Protein AF-A0A6V7I8W5-F1 (afdb_monomer_lite)

Radius of gyration: 18.77 Å; chains: 1; bounding box: 28×23×58 Å

InterPro domains:
  IPR006761 Tsg [PTHR12312] (7-74)
  IPR057635 Tsg, N-terminal [PF23782] (27-74)

pLDDT: mean 81.74, std 11.83, range [51.28, 94.81]

Structure (mmCIF, N/CA/C/O backbone):
data_AF-A0A6V7I8W5-F1
#
_entry.id   AF-A0A6V7I8W5-F1
#
loop_
_atom_site.group_PDB
_atom_site.id
_atom_site.type_symbol
_atom_site.label_atom_id
_atom_site.label_alt_id
_atom_site.label_comp_id
_atom_site.label_asym_id
_atom_site.label_entity_id
_atom_site.label_seq_id
_atom_site.pdbx_PDB_ins_code
_atom_site.Cartn_x
_atom_site.Cartn_y
_atom_site.Cartn_z
_atom_site.occupancy
_atom_site.B_iso_or_equiv
_atom_site.auth_seq_id
_atom_site.auth_comp_id
_atom_site.auth_asym_id
_atom_site.auth_atom_id
_atom_site.pdbx_PDB_model_num
ATOM 1 N N . MET A 1 1 ? 14.409 -11.018 -43.715 1.00 60.31 1 MET A N 1
ATOM 2 C CA . MET A 1 1 ? 14.461 -9.658 -43.120 1.00 60.31 1 MET A CA 1
ATOM 3 C C . MET A 1 1 ? 13.195 -9.268 -42.342 1.00 60.31 1 MET A C 1
ATOM 5 O O . MET A 1 1 ? 13.344 -8.648 -41.299 1.00 60.31 1 MET A O 1
ATOM 9 N N . MET A 1 2 ? 11.975 -9.646 -42.764 1.00 61.72 2 MET A N 1
ATOM 10 C CA . MET A 1 2 ? 10.732 -9.340 -42.015 1.00 61.72 2 MET A CA 1
ATOM 11 C C . MET A 1 2 ? 10.600 -10.073 -40.665 1.00 61.72 2 MET A C 1
ATOM 13 O O . MET A 1 2 ? 10.230 -9.437 -39.686 1.00 61.72 2 MET A O 1
ATOM 17 N N . LEU A 1 3 ? 10.981 -11.357 -40.567 1.00 60.75 3 LEU A N 1
ATOM 18 C CA . LEU A 1 3 ? 10.861 -12.130 -39.314 1.00 60.75 3 LEU A CA 1
ATOM 19 C C . LEU A 1 3 ? 11.667 -11.537 -38.143 1.00 60.75 3 LEU A C 1
ATOM 21 O O . LEU A 1 3 ? 11.171 -11.464 -37.027 1.00 60.75 3 LEU A O 1
ATOM 25 N N . CYS A 1 4 ? 12.888 -11.060 -38.401 1.00 57.62 4 CYS A N 1
ATOM 26 C CA . CYS A 1 4 ? 13.768 -10.519 -37.358 1.00 57.62 4 CYS A CA 1
ATOM 27 C C . CYS A 1 4 ? 13.213 -9.213 -36.754 1.00 57.62 4 CYS A C 1
ATOM 29 O O . CYS A 1 4 ? 13.302 -8.982 -35.551 1.00 57.62 4 CYS A O 1
ATOM 31 N N . ARG A 1 5 ? 12.558 -8.385 -37.585 1.00 61.50 5 ARG A N 1
ATOM 32 C CA . ARG A 1 5 ? 11.889 -7.153 -37.138 1.00 61.50 5 ARG A CA 1
ATOM 33 C C . ARG A 1 5 ? 10.667 -7.441 -36.266 1.00 61.50 5 ARG A C 1
ATOM 35 O O . ARG A 1 5 ? 10.466 -6.746 -35.279 1.00 61.50 5 ARG A O 1
ATOM 42 N N . VAL A 1 6 ? 9.893 -8.478 -36.590 1.00 67.31 6 VAL A N 1
ATOM 43 C CA . VAL A 1 6 ? 8.719 -8.887 -35.799 1.00 67.31 6 VAL A CA 1
ATOM 44 C C . VAL A 1 6 ? 9.135 -9.431 -34.432 1.00 67.31 6 VAL A C 1
ATOM 46 O O . VAL A 1 6 ? 8.562 -9.022 -33.429 1.00 67.31 6 VAL A O 1
ATOM 49 N N . VAL A 1 7 ? 10.175 -10.271 -34.363 1.00 71.94 7 VAL A N 1
ATOM 50 C CA . VAL A 1 7 ? 10.695 -10.805 -33.086 1.00 71.94 7 VAL A CA 1
ATOM 51 C C . VAL A 1 7 ? 11.187 -9.681 -32.171 1.00 71.94 7 VAL A C 1
ATOM 53 O O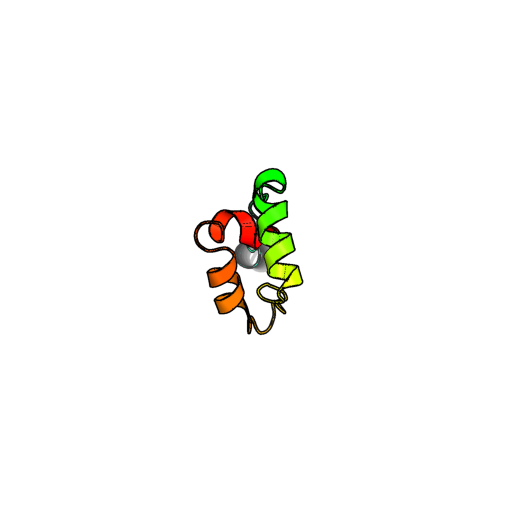 . VAL A 1 7 ? 10.872 -9.668 -30.983 1.00 71.94 7 VAL A O 1
ATOM 56 N N . SER A 1 8 ? 11.894 -8.696 -32.732 1.00 73.94 8 SER A N 1
ATOM 57 C CA . SER A 1 8 ? 12.365 -7.541 -31.967 1.00 73.94 8 SER A CA 1
ATOM 58 C C . SER A 1 8 ? 11.207 -6.680 -31.449 1.00 73.94 8 SER A C 1
ATOM 60 O O . SER A 1 8 ? 11.240 -6.253 -30.300 1.00 73.94 8 SER A O 1
ATOM 62 N N . LEU A 1 9 ? 10.169 -6.453 -32.263 1.00 79.25 9 LEU A N 1
ATOM 63 C CA . LEU A 1 9 ? 8.983 -5.688 -31.860 1.00 79.25 9 LEU A CA 1
ATOM 64 C C . LEU A 1 9 ? 8.182 -6.405 -30.766 1.00 79.25 9 LEU A C 1
ATOM 66 O O . LEU A 1 9 ? 7.797 -5.772 -29.788 1.00 79.25 9 LEU A O 1
ATOM 70 N N . VAL A 1 10 ? 7.982 -7.721 -30.888 1.00 81.69 10 VAL A N 1
ATOM 71 C CA . VAL A 1 10 ? 7.303 -8.528 -29.862 1.00 81.69 10 VAL A CA 1
ATOM 72 C C . VAL A 1 10 ? 8.078 -8.487 -28.546 1.00 81.69 10 VAL A C 1
ATOM 74 O O . VAL A 1 10 ? 7.474 -8.264 -27.500 1.00 81.69 10 VAL A O 1
ATOM 77 N N . GLY A 1 11 ? 9.409 -8.614 -28.576 1.00 81.38 11 GLY A N 1
ATOM 78 C CA . GLY A 1 11 ? 10.230 -8.510 -27.366 1.00 81.38 11 GLY A CA 1
ATOM 79 C C . GLY A 1 11 ? 10.091 -7.154 -26.665 1.00 81.38 11 GLY A C 1
ATOM 80 O O . GLY A 1 11 ? 9.902 -7.110 -25.451 1.00 81.38 11 GLY A O 1
ATOM 81 N N . ILE A 1 12 ? 10.094 -6.054 -27.427 1.00 85.75 12 ILE A N 1
ATOM 82 C CA . ILE A 1 12 ? 9.936 -4.693 -26.886 1.00 85.75 12 ILE A CA 1
ATOM 83 C C . ILE A 1 12 ? 8.544 -4.497 -26.278 1.00 85.75 12 ILE A C 1
ATOM 85 O O . ILE A 1 12 ? 8.433 -3.982 -25.169 1.00 85.75 12 ILE A O 1
ATOM 89 N N . VAL A 1 13 ? 7.488 -4.927 -26.973 1.00 87.25 13 VAL A N 1
ATOM 90 C CA . VAL A 1 13 ? 6.105 -4.814 -26.482 1.00 87.25 13 VAL A CA 1
ATOM 91 C C . VAL A 1 13 ? 5.922 -5.615 -25.193 1.00 87.25 13 VAL A C 1
ATOM 93 O O . VAL A 1 13 ? 5.346 -5.110 -24.235 1.00 87.25 13 VAL A O 1
ATOM 96 N N . THR A 1 14 ? 6.469 -6.830 -25.135 1.00 82.56 14 THR A N 1
ATOM 97 C CA . THR A 1 14 ? 6.379 -7.687 -23.943 1.00 82.56 14 THR A CA 1
ATOM 98 C C . THR A 1 14 ? 7.125 -7.078 -22.750 1.00 82.56 14 THR A C 1
ATOM 100 O O . THR A 1 14 ? 6.603 -7.077 -21.637 1.00 82.56 14 THR A O 1
ATOM 103 N N . ALA A 1 15 ? 8.311 -6.501 -22.977 1.00 82.00 15 ALA A N 1
ATOM 104 C CA . ALA A 1 15 ? 9.063 -5.786 -21.946 1.00 82.00 15 ALA A CA 1
ATOM 105 C C . ALA A 1 15 ? 8.321 -4.532 -21.452 1.00 82.00 15 ALA A C 1
ATOM 107 O O . ALA A 1 15 ? 8.290 -4.277 -20.250 1.00 82.00 15 ALA A O 1
ATOM 108 N N . LEU A 1 16 ? 7.680 -3.784 -22.358 1.00 81.75 16 LEU A N 1
ATOM 109 C CA . LEU A 1 16 ? 6.871 -2.619 -21.996 1.00 81.75 16 LEU A CA 1
ATOM 110 C C . LEU A 1 16 ? 5.694 -3.024 -21.104 1.00 81.75 16 LEU A C 1
ATOM 112 O O . LEU A 1 16 ? 5.494 -2.419 -20.060 1.00 81.75 16 LEU A O 1
ATOM 116 N N . ILE A 1 17 ? 4.952 -4.070 -21.480 1.00 80.06 17 ILE A N 1
ATOM 117 C CA . ILE A 1 17 ? 3.803 -4.565 -20.707 1.00 80.06 17 ILE A CA 1
ATOM 118 C C . ILE A 1 17 ? 4.226 -4.943 -19.283 1.00 80.06 17 ILE A C 1
ATOM 120 O O . ILE A 1 17 ? 3.557 -4.551 -18.330 1.00 80.06 17 ILE A O 1
ATOM 124 N N . LEU A 1 18 ? 5.365 -5.626 -19.128 1.00 72.44 18 LEU A N 1
ATOM 125 C CA . LEU A 1 18 ? 5.870 -6.039 -17.818 1.00 72.44 18 LEU A CA 1
ATOM 126 C C . LEU A 1 18 ? 6.150 -4.837 -16.894 1.00 72.44 18 LEU A C 1
ATOM 128 O O . LEU A 1 18 ? 5.754 -4.858 -15.730 1.00 72.44 18 LEU A O 1
ATOM 132 N N . VAL A 1 19 ? 6.758 -3.770 -17.425 1.00 73.56 19 VAL A N 1
ATOM 133 C CA . VAL A 1 19 ? 7.085 -2.540 -16.673 1.00 73.56 19 VAL A CA 1
ATOM 134 C C . VAL A 1 19 ? 5.832 -1.792 -16.209 1.00 73.56 19 VAL A C 1
ATOM 136 O O . VAL A 1 19 ? 5.836 -1.186 -15.142 1.00 73.56 19 VAL A O 1
ATOM 139 N N . ILE A 1 20 ? 4.743 -1.834 -16.979 1.00 70.56 20 ILE A N 1
ATOM 140 C CA . ILE A 1 20 ? 3.499 -1.132 -16.618 1.00 70.56 20 ILE A CA 1
ATOM 141 C C . ILE A 1 20 ? 2.713 -1.923 -15.556 1.00 70.56 20 ILE A C 1
ATOM 143 O O . ILE A 1 20 ? 1.956 -1.342 -14.785 1.00 70.56 20 ILE A O 1
ATOM 147 N N . THR A 1 21 ? 2.891 -3.249 -15.497 1.00 63.84 21 THR A N 1
ATOM 148 C CA . THR A 1 21 ? 2.199 -4.112 -14.522 1.00 63.84 21 THR A CA 1
ATOM 149 C C . THR A 1 21 ? 2.856 -4.166 -13.146 1.00 63.84 21 THR A C 1
ATOM 151 O O . THR A 1 21 ? 2.226 -4.624 -12.194 1.00 63.84 21 THR A O 1
ATOM 154 N N . THR A 1 22 ? 4.100 -3.704 -13.004 1.00 54.41 22 THR A N 1
ATOM 155 C CA . THR A 1 22 ? 4.742 -3.614 -11.691 1.00 54.41 22 THR A CA 1
ATOM 156 C C . THR A 1 22 ? 4.224 -2.384 -10.957 1.00 54.41 22 THR A C 1
ATOM 158 O O . THR A 1 22 ? 4.645 -1.263 -11.241 1.00 54.41 22 THR A O 1
ATOM 161 N N . SER A 1 23 ? 3.323 -2.581 -9.995 1.00 58.06 23 SER A N 1
ATOM 162 C CA . SER A 1 23 ? 3.058 -1.574 -8.969 1.00 58.06 23 SER A CA 1
ATOM 163 C C . SER A 1 23 ? 4.374 -1.312 -8.233 1.00 58.06 23 SER A C 1
ATOM 165 O O . SER A 1 23 ? 4.949 -2.275 -7.715 1.00 58.06 23 SER A O 1
ATOM 167 N N . PRO A 1 24 ? 4.895 -0.072 -8.210 1.00 51.28 24 PRO A N 1
ATOM 168 C CA . PRO A 1 24 ? 6.127 0.219 -7.499 1.00 51.28 24 PRO A CA 1
ATOM 169 C C . PRO A 1 24 ? 5.896 -0.077 -6.018 1.00 51.28 24 PRO A C 1
ATOM 171 O O . PRO A 1 24 ? 5.263 0.703 -5.313 1.00 51.28 24 PRO A O 1
ATOM 174 N N . SER A 1 25 ? 6.394 -1.218 -5.544 1.00 56.22 25 SER A N 1
ATOM 175 C CA . SER A 1 25 ? 6.552 -1.469 -4.121 1.00 56.22 25 SER A CA 1
ATOM 176 C C . SER A 1 25 ? 7.692 -0.567 -3.668 1.00 56.22 25 SER A C 1
ATOM 178 O O . SER A 1 25 ? 8.862 -0.962 -3.692 1.00 56.22 25 SER A O 1
ATOM 180 N N . PHE A 1 26 ? 7.372 0.689 -3.352 1.00 61.94 26 PHE A N 1
ATOM 181 C CA . PHE A 1 26 ? 8.288 1.520 -2.587 1.00 61.94 26 PHE A CA 1
ATOM 182 C C . PHE A 1 26 ? 8.663 0.717 -1.344 1.00 61.94 26 PHE A C 1
ATOM 184 O O . PHE A 1 26 ? 7.783 0.174 -0.674 1.00 61.94 26 PHE A O 1
ATOM 191 N N . ALA A 1 27 ? 9.966 0.559 -1.101 1.00 70.75 27 ALA A N 1
ATOM 192 C CA . ALA A 1 27 ? 10.454 -0.099 0.099 1.00 70.75 27 ALA A CA 1
ATOM 193 C C . ALA A 1 27 ? 9.829 0.627 1.293 1.00 70.75 27 ALA A C 1
ATOM 195 O O . ALA A 1 27 ? 10.130 1.795 1.532 1.00 70.75 27 ALA A O 1
ATOM 196 N N . CYS A 1 28 ? 8.890 -0.031 1.968 1.00 86.50 28 CYS A N 1
ATOM 197 C CA . CYS A 1 28 ? 8.137 0.612 3.024 1.00 86.50 28 CYS A CA 1
ATOM 198 C C . CYS A 1 28 ? 9.021 0.706 4.268 1.00 86.50 28 CYS A C 1
ATOM 200 O O . CYS A 1 28 ? 9.796 -0.205 4.576 1.00 86.50 28 CYS A O 1
ATOM 202 N N . ASN A 1 29 ? 8.924 1.810 4.997 1.00 89.69 29 ASN A N 1
ATOM 203 C CA . ASN A 1 29 ? 9.695 1.964 6.219 1.00 89.69 29 ASN A CA 1
ATOM 204 C C . ASN A 1 29 ? 8.997 1.244 7.379 1.00 89.69 29 ASN A C 1
ATOM 206 O O . ASN A 1 29 ? 8.228 1.845 8.136 1.00 89.69 29 ASN A O 1
ATOM 210 N N . GLU A 1 30 ? 9.286 -0.048 7.528 1.00 89.75 30 GLU A N 1
ATOM 211 C CA . GLU A 1 30 ? 8.689 -0.927 8.540 1.00 89.75 30 GLU A CA 1
ATOM 212 C C . GLU A 1 30 ? 8.779 -0.337 9.956 1.00 89.75 30 GLU A C 1
ATOM 214 O O . GLU A 1 30 ? 7.841 -0.470 10.735 1.00 89.75 30 GLU A O 1
ATOM 219 N N . ALA A 1 31 ? 9.850 0.395 10.282 1.00 91.31 31 ALA A N 1
ATOM 220 C CA . ALA A 1 31 ? 10.021 1.012 11.598 1.00 91.31 31 ALA A CA 1
ATOM 221 C C . ALA A 1 31 ? 8.950 2.074 11.917 1.00 91.31 31 ALA A C 1
ATOM 223 O O . ALA A 1 31 ? 8.536 2.213 13.068 1.00 91.31 31 ALA A O 1
ATOM 224 N N . ILE A 1 32 ? 8.487 2.816 10.908 1.00 89.69 32 ILE A N 1
ATOM 225 C CA . ILE A 1 32 ? 7.446 3.846 11.052 1.00 89.69 32 ILE A CA 1
ATOM 226 C C . ILE A 1 32 ? 6.058 3.220 10.912 1.00 89.69 32 ILE A C 1
ATOM 228 O O . ILE A 1 32 ? 5.131 3.550 11.656 1.00 89.69 32 ILE A O 1
ATOM 232 N N . CYS A 1 33 ? 5.920 2.282 9.979 1.00 93.00 33 CYS A N 1
ATOM 233 C CA . CYS A 1 33 ? 4.638 1.707 9.610 1.00 93.00 33 CYS A CA 1
ATOM 234 C C . CYS A 1 33 ? 4.171 0.584 10.547 1.00 93.00 33 CYS A C 1
ATOM 236 O O . CYS A 1 33 ? 2.962 0.401 10.691 1.00 93.00 33 CYS A O 1
ATOM 238 N N . ALA A 1 34 ? 5.076 -0.126 11.235 1.00 92.56 34 ALA A N 1
ATOM 239 C CA . ALA A 1 34 ? 4.752 -1.306 12.047 1.00 92.56 34 ALA A CA 1
ATOM 240 C C . ALA A 1 34 ? 3.605 -1.065 13.035 1.00 92.56 34 ALA A C 1
ATOM 242 O O . ALA A 1 34 ? 2.693 -1.885 13.137 1.00 92.56 34 ALA A O 1
ATOM 243 N N . SER A 1 35 ? 3.614 0.072 13.737 1.00 93.44 35 SER A N 1
ATOM 244 C CA . SER A 1 35 ? 2.584 0.396 14.730 1.00 93.44 35 SER A CA 1
ATOM 245 C C . SER A 1 35 ? 1.215 0.652 14.087 1.00 93.44 35 SER A C 1
ATOM 247 O O . SER A 1 35 ? 0.222 0.012 14.450 1.00 93.44 35 SER A O 1
ATOM 249 N N . VAL A 1 36 ? 1.148 1.554 13.097 1.00 94.38 36 VAL A N 1
ATOM 250 C CA . VAL A 1 36 ? -0.126 1.940 12.467 1.00 94.38 36 VAL A CA 1
ATOM 251 C C . VAL A 1 36 ? -0.708 0.806 11.627 1.00 94.38 36 VAL A C 1
ATOM 253 O O . VAL A 1 36 ? -1.904 0.541 11.725 1.00 94.38 36 VAL A O 1
ATOM 256 N N . VAL A 1 37 ? 0.126 0.080 10.878 1.00 93.38 37 VAL A N 1
ATOM 257 C CA . VAL A 1 37 ? -0.303 -1.046 10.039 1.00 93.38 37 VAL A CA 1
ATOM 258 C C . VAL A 1 37 ? -0.816 -2.188 10.908 1.00 93.38 37 VAL A C 1
ATOM 260 O O . VAL A 1 37 ? -1.908 -2.690 10.649 1.00 93.38 37 VAL A O 1
ATOM 263 N N . SER A 1 38 ? -0.123 -2.533 12.003 1.00 92.44 38 SER A N 1
ATOM 264 C CA . SER A 1 38 ? -0.604 -3.559 12.943 1.00 92.44 38 SER A CA 1
ATOM 265 C C . SER A 1 38 ? -1.952 -3.177 13.549 1.00 92.44 38 SER A C 1
ATOM 267 O O . SER A 1 38 ? -2.871 -3.997 13.577 1.00 92.44 38 SER A O 1
ATOM 269 N N . LYS A 1 39 ? -2.112 -1.915 13.972 1.00 93.62 39 LYS A N 1
ATOM 270 C CA . LYS A 1 39 ? -3.400 -1.386 14.441 1.00 93.62 39 LYS A CA 1
ATOM 271 C C . LYS A 1 39 ? -4.487 -1.537 13.374 1.00 93.62 39 LYS A C 1
ATOM 273 O O . LYS A 1 39 ? -5.552 -2.066 13.680 1.00 93.62 39 LYS A O 1
ATOM 278 N N . CYS A 1 40 ? -4.229 -1.087 12.147 1.00 93.31 40 CYS A N 1
ATOM 279 C CA . CYS A 1 40 ? -5.211 -1.084 11.062 1.00 93.31 40 CYS A CA 1
ATOM 280 C C . CYS A 1 40 ? -5.568 -2.493 10.562 1.00 93.31 40 CYS A C 1
ATOM 282 O O . CYS A 1 40 ? 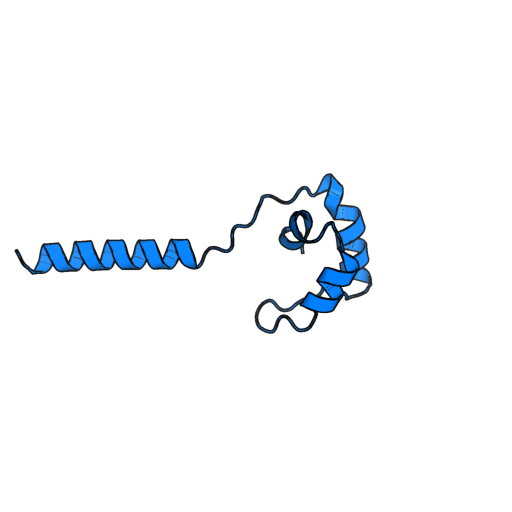-6.700 -2.733 10.139 1.00 93.31 40 CYS A O 1
ATOM 284 N N . MET A 1 41 ? -4.635 -3.442 10.639 1.00 90.69 41 MET A N 1
ATOM 285 C CA . MET A 1 41 ? -4.890 -4.859 10.374 1.00 90.69 41 MET A CA 1
ATOM 286 C C . MET A 1 41 ? -5.732 -5.499 11.482 1.00 90.69 41 MET A C 1
ATOM 288 O O . MET A 1 41 ? -6.700 -6.208 11.193 1.00 90.69 41 MET A O 1
ATOM 292 N N . LEU A 1 42 ? -5.428 -5.215 12.753 1.00 93.44 42 LEU A N 1
ATOM 293 C CA . LEU A 1 42 ? -6.196 -5.720 13.897 1.00 93.44 42 LEU A CA 1
ATOM 294 C C . LEU A 1 4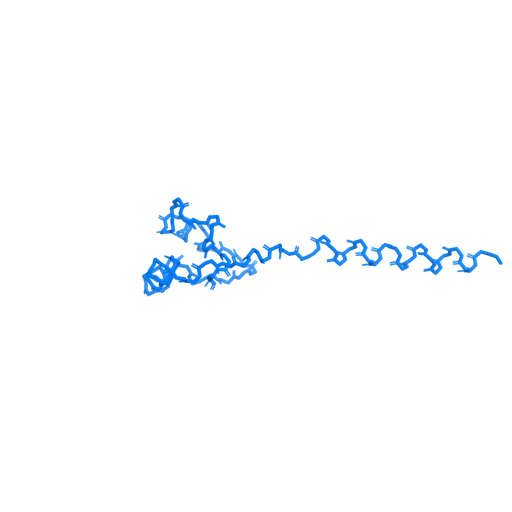2 ? -7.641 -5.204 13.890 1.00 93.44 42 LEU A C 1
ATOM 296 O O . LEU A 1 42 ? -8.561 -5.984 14.128 1.00 93.44 42 LEU A O 1
ATOM 300 N N . THR A 1 43 ? -7.864 -3.936 13.534 1.00 93.31 43 THR A N 1
ATOM 301 C CA . THR A 1 43 ? -9.216 -3.368 13.365 1.00 93.31 43 THR A CA 1
ATOM 302 C C . THR A 1 43 ? -9.915 -3.811 12.079 1.00 93.31 43 THR A C 1
ATOM 304 O O . THR A 1 43 ? -11.032 -3.376 11.820 1.00 93.31 43 THR A O 1
ATOM 307 N N . GLN A 1 44 ? -9.282 -4.676 11.277 1.00 90.56 44 GLN A N 1
ATOM 308 C CA . GLN A 1 44 ? -9.770 -5.152 9.977 1.00 90.56 44 GLN A CA 1
ATOM 309 C C . GLN A 1 44 ? -9.952 -4.038 8.925 1.00 90.56 44 GLN A C 1
ATOM 311 O O . GLN A 1 44 ? -10.554 -4.275 7.883 1.00 90.56 44 GLN A O 1
ATOM 316 N N . SER A 1 45 ? -9.400 -2.842 9.151 1.00 91.12 45 SER A N 1
ATOM 317 C CA . SER A 1 45 ? -9.506 -1.699 8.232 1.00 91.12 45 SER A CA 1
ATOM 318 C C . SER A 1 45 ? -8.637 -1.874 6.985 1.00 91.12 45 SER A C 1
ATOM 320 O O . SER A 1 45 ? -9.021 -1.424 5.912 1.00 91.12 45 SER A O 1
ATOM 322 N N . CYS A 1 46 ? -7.489 -2.546 7.117 1.00 88.44 46 CYS A N 1
ATOM 323 C CA . CYS A 1 46 ? -6.545 -2.804 6.022 1.00 88.44 46 CYS A CA 1
ATOM 324 C C . CYS A 1 46 ? -6.479 -4.270 5.583 1.00 88.44 46 CYS A C 1
ATOM 326 O O . CYS A 1 46 ? -5.530 -4.683 4.929 1.00 88.44 46 CYS A O 1
ATOM 328 N N . LYS A 1 47 ? -7.490 -5.079 5.909 1.00 85.12 47 LYS A N 1
ATOM 329 C CA . LYS A 1 47 ? -7.524 -6.491 5.511 1.00 85.12 47 LYS A CA 1
ATOM 330 C C . LYS A 1 47 ? -8.100 -6.643 4.100 1.00 85.12 47 LYS A C 1
ATOM 332 O O . LYS A 1 47 ? -9.205 -7.158 3.930 1.00 85.12 47 LYS A O 1
ATOM 337 N N . CYS A 1 48 ? -7.384 -6.108 3.113 1.00 78.69 48 CYS A N 1
ATOM 338 C CA . CYS A 1 48 ? -7.892 -5.949 1.754 1.00 78.69 48 CYS A CA 1
ATOM 339 C C . CYS A 1 48 ? -7.498 -7.084 0.824 1.00 78.69 48 CYS A C 1
ATOM 341 O O . CYS A 1 48 ? -6.342 -7.474 0.737 1.00 78.69 48 CYS A O 1
ATOM 343 N N . ASP A 1 49 ? -8.495 -7.574 0.090 1.00 77.12 49 ASP A N 1
ATOM 344 C CA . ASP A 1 49 ? -8.278 -8.412 -1.076 1.00 77.12 49 ASP A CA 1
ATOM 345 C C . ASP A 1 49 ? -7.949 -7.489 -2.257 1.00 77.12 49 ASP A C 1
ATOM 347 O O . ASP A 1 49 ? -8.783 -6.668 -2.665 1.00 77.12 49 ASP A O 1
ATOM 351 N N . LEU A 1 50 ? -6.714 -7.568 -2.764 1.00 69.12 50 LEU A N 1
ATOM 352 C CA . LEU A 1 50 ? -6.215 -6.679 -3.822 1.00 69.12 50 LEU A CA 1
ATOM 353 C C . LEU A 1 50 ? -7.053 -6.757 -5.111 1.00 69.12 50 LEU A C 1
ATOM 355 O O . LEU A 1 50 ? -6.997 -5.837 -5.924 1.00 69.12 50 LEU A O 1
ATOM 359 N N . VAL A 1 51 ? -7.850 -7.815 -5.297 1.00 74.56 51 VAL A N 1
ATOM 360 C CA . VAL A 1 51 ? -8.694 -7.993 -6.485 1.00 74.56 51 VAL A CA 1
ATOM 361 C C . VAL A 1 51 ? -9.934 -7.098 -6.443 1.00 74.56 51 VAL A C 1
ATOM 363 O O . VAL A 1 51 ? -10.351 -6.577 -7.476 1.00 74.56 51 VAL A O 1
ATOM 366 N N . THR A 1 52 ? -10.535 -6.900 -5.265 1.00 78.38 52 THR A N 1
ATOM 367 C CA . THR A 1 52 ? -11.812 -6.173 -5.129 1.00 78.38 52 THR A CA 1
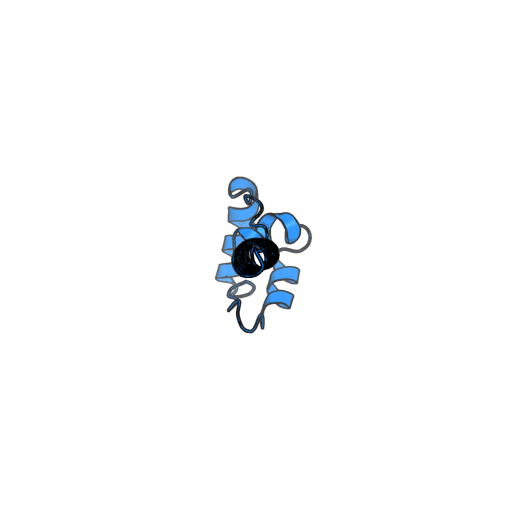ATOM 368 C C . THR A 1 52 ? -11.697 -4.853 -4.368 1.00 78.38 52 THR A C 1
ATOM 370 O O . THR A 1 52 ? -12.632 -4.057 -4.418 1.00 78.38 52 THR A O 1
ATOM 373 N N . CYS A 1 53 ? -10.580 -4.605 -3.669 1.00 80.75 53 CYS A N 1
ATOM 374 C CA . CYS A 1 53 ? -10.246 -3.358 -2.958 1.00 80.75 53 CYS A CA 1
ATOM 375 C C . CYS A 1 53 ?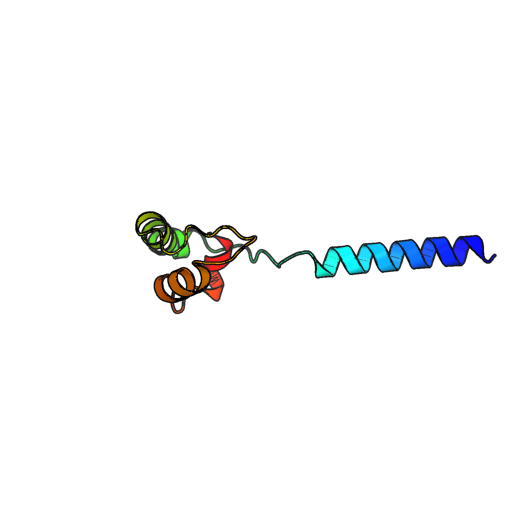 -11.383 -2.785 -2.078 1.00 80.75 53 CYS A C 1
ATOM 377 O O . CYS A 1 53 ? -11.512 -1.572 -1.899 1.00 80.75 53 CYS A O 1
ATOM 379 N N . THR A 1 54 ? -12.235 -3.643 -1.509 1.00 85.19 54 THR A N 1
ATOM 380 C CA . THR A 1 54 ? -13.471 -3.240 -0.811 1.00 85.19 54 THR A CA 1
ATOM 381 C C . THR A 1 54 ? -13.219 -2.461 0.482 1.00 85.19 54 THR A C 1
ATOM 383 O O . THR A 1 54 ? -14.074 -1.679 0.892 1.00 85.19 54 THR A O 1
ATOM 386 N N . CYS A 1 55 ? -12.045 -2.612 1.099 1.00 85.31 55 CYS A N 1
ATOM 387 C CA . CYS A 1 55 ? -11.635 -1.870 2.295 1.00 85.31 55 CYS A CA 1
ATOM 388 C C . CYS A 1 55 ? -10.576 -0.792 2.044 1.00 85.31 55 CYS A C 1
ATOM 390 O O . CYS A 1 55 ? -10.126 -0.165 2.996 1.00 85.31 55 CYS A O 1
ATOM 392 N N . CYS A 1 56 ? -10.202 -0.501 0.796 1.00 87.69 56 CYS A N 1
ATOM 393 C CA . CYS A 1 56 ? -9.150 0.482 0.503 1.00 87.69 56 CYS A CA 1
ATOM 394 C C . CYS A 1 56 ? -9.495 1.891 1.023 1.00 87.69 56 CYS A C 1
ATOM 396 O O . CYS A 1 56 ? -8.617 2.625 1.467 1.00 87.69 56 CYS A O 1
ATOM 398 N N . LYS A 1 57 ? -10.789 2.235 1.086 1.00 90.56 57 LYS A N 1
ATOM 399 C CA . LYS A 1 57 ? -11.278 3.475 1.709 1.00 90.56 57 LYS A CA 1
ATOM 400 C C . LYS A 1 57 ? -11.076 3.504 3.230 1.00 90.56 57 LYS A C 1
ATOM 402 O O . LYS A 1 57 ? -10.627 4.512 3.768 1.00 90.56 57 LYS A O 1
ATOM 407 N N . GLU A 1 58 ? -11.398 2.408 3.911 1.00 92.75 58 GLU A N 1
ATOM 408 C CA . GLU A 1 58 ? -11.210 2.267 5.362 1.00 92.75 58 GLU A CA 1
ATOM 409 C C . GLU A 1 58 ? -9.721 2.230 5.713 1.00 92.75 58 GLU A C 1
ATOM 411 O O . GLU A 1 58 ? -9.283 2.870 6.668 1.00 92.75 58 GLU A O 1
ATOM 416 N N . CYS A 1 59 ? -8.926 1.544 4.894 1.00 91.31 59 CYS A N 1
ATOM 417 C CA . CYS A 1 59 ? -7.483 1.472 5.036 1.00 91.31 59 CYS A CA 1
ATOM 418 C C . CYS A 1 59 ? -6.844 2.856 4.861 1.00 91.31 59 CYS A C 1
ATOM 420 O O . CYS A 1 59 ? -6.108 3.300 5.742 1.00 91.31 59 CYS A O 1
ATOM 422 N N . PHE A 1 60 ? -7.222 3.597 3.811 1.00 92.69 60 PHE A N 1
ATOM 423 C CA . PHE A 1 60 ? -6.820 4.993 3.623 1.00 92.69 60 PHE A CA 1
ATOM 424 C C . PHE A 1 60 ? -7.195 5.861 4.826 1.00 92.69 60 PHE A C 1
ATOM 426 O O . PHE A 1 60 ? -6.371 6.629 5.313 1.00 92.69 60 PHE A O 1
ATOM 433 N N . SER A 1 61 ? -8.406 5.706 5.366 1.00 94.44 61 SER A N 1
ATOM 434 C CA . SER A 1 61 ? -8.822 6.457 6.553 1.00 94.44 61 SER A CA 1
ATOM 435 C C . SER A 1 61 ? -8.040 6.069 7.815 1.00 94.44 61 SER A C 1
ATOM 437 O O . SER A 1 61 ? -7.846 6.913 8.690 1.00 94.44 61 SER A O 1
ATOM 439 N N . CYS A 1 62 ? -7.601 4.814 7.932 1.00 94.81 62 CYS A N 1
ATOM 440 C CA . CYS A 1 62 ? -6.863 4.323 9.093 1.00 94.81 62 CYS A CA 1
ATOM 441 C C . CYS A 1 62 ? -5.382 4.729 9.071 1.00 94.81 62 CYS A C 1
ATOM 443 O O . CYS A 1 62 ? -4.849 5.134 10.107 1.00 94.81 62 CYS A O 1
ATOM 445 N N . LEU A 1 63 ? -4.738 4.645 7.902 1.00 92.25 63 LEU A N 1
ATOM 446 C CA . LEU A 1 63 ? -3.363 5.102 7.676 1.00 92.25 63 LEU A CA 1
ATOM 447 C C . LEU A 1 63 ? -3.267 6.628 7.577 1.00 92.25 63 LEU A C 1
ATOM 449 O O . LEU A 1 63 ? -2.263 7.207 7.988 1.00 92.25 63 LEU A O 1
ATOM 453 N N . SER A 1 64 ? -4.320 7.288 7.092 1.00 93.50 64 SER A N 1
ATOM 454 C CA . SER A 1 64 ? -4.392 8.741 6.946 1.00 93.50 64 SER A CA 1
ATOM 455 C C . SER A 1 64 ? -3.186 9.268 6.152 1.00 93.50 64 SER A C 1
ATOM 457 O O . SER A 1 64 ? -2.898 8.781 5.061 1.00 93.50 64 SER A O 1
ATOM 459 N N . TYR A 1 65 ? -2.442 10.228 6.695 1.00 91.00 65 TYR A N 1
ATOM 460 C CA . TYR A 1 65 ? -1.250 10.797 6.064 1.00 91.00 65 TYR A CA 1
ATOM 461 C C . TYR A 1 65 ? -0.096 9.795 5.855 1.00 91.00 65 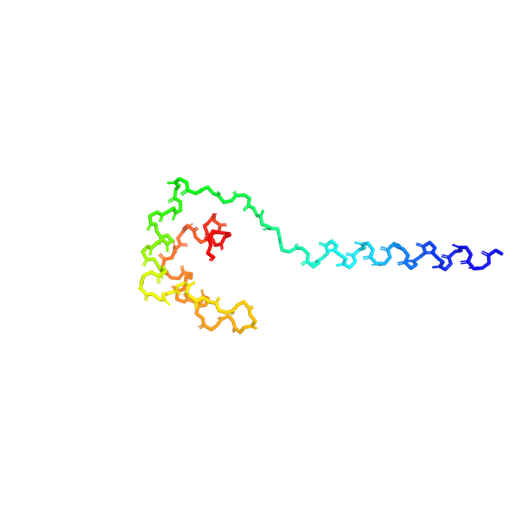TYR A C 1
ATOM 463 O O . TYR A 1 65 ? 0.785 10.073 5.049 1.00 91.00 65 TYR A O 1
ATOM 471 N N . LEU A 1 66 ? -0.099 8.635 6.531 1.00 91.44 66 LEU A N 1
ATOM 472 C CA . LEU A 1 66 ? 0.891 7.563 6.328 1.00 91.44 66 LEU A CA 1
ATOM 473 C C . LEU A 1 66 ? 0.544 6.635 5.161 1.00 91.44 66 LEU A C 1
ATOM 475 O O . LEU A 1 66 ? 1.312 5.720 4.887 1.00 91.44 66 LEU A O 1
ATOM 479 N N . TYR A 1 67 ? -0.593 6.821 4.484 1.00 88.75 67 TYR A N 1
ATOM 480 C CA . TYR A 1 67 ? -1.028 5.901 3.433 1.00 88.75 67 TYR A CA 1
ATOM 481 C C . TYR A 1 67 ? 0.014 5.743 2.319 1.00 88.75 67 TYR A C 1
ATOM 483 O O . TYR A 1 67 ? 0.333 4.618 1.959 1.00 88.75 67 TYR A O 1
ATOM 491 N N . ASP A 1 68 ? 0.594 6.835 1.825 1.00 86.88 68 ASP A N 1
ATOM 492 C CA . ASP A 1 68 ? 1.558 6.790 0.714 1.00 86.88 68 ASP A CA 1
ATOM 493 C C . ASP A 1 68 ? 2.834 5.996 1.069 1.00 86.88 68 ASP A C 1
ATOM 495 O O . ASP A 1 68 ? 3.334 5.207 0.275 1.00 86.88 68 ASP A O 1
ATOM 499 N N . GLU A 1 69 ? 3.295 6.125 2.316 1.00 86.81 69 GLU A N 1
ATOM 500 C CA . GLU A 1 69 ? 4.498 5.457 2.835 1.00 86.81 69 GLU A CA 1
ATOM 501 C C . GLU A 1 69 ? 4.245 4.006 3.269 1.00 86.81 69 GLU A C 1
ATOM 503 O O . GLU A 1 69 ? 5.095 3.126 3.116 1.00 86.81 69 GLU A O 1
ATOM 508 N N . CYS A 1 70 ? 3.073 3.744 3.845 1.00 90.06 70 CYS A N 1
ATOM 509 C CA . CYS A 1 70 ? 2.797 2.508 4.567 1.00 90.06 70 CYS A CA 1
ATOM 510 C C . CYS A 1 70 ? 1.802 1.579 3.861 1.00 90.06 70 CYS A C 1
ATOM 512 O O . CYS A 1 70 ? 1.660 0.437 4.295 1.00 90.06 70 CYS A O 1
ATOM 514 N N . CYS A 1 71 ? 1.138 2.005 2.778 1.00 86.38 71 CYS A N 1
ATOM 515 C CA . CYS A 1 71 ? 0.258 1.130 1.988 1.00 86.38 71 CYS A CA 1
ATOM 516 C C . CYS A 1 71 ? 1.025 -0.055 1.376 1.00 86.38 71 CYS A C 1
ATOM 518 O O . CYS A 1 71 ? 0.443 -1.116 1.189 1.00 86.38 71 CYS A O 1
ATOM 520 N N . SER A 1 72 ? 2.329 0.093 1.122 1.00 85.06 72 SER A N 1
ATOM 521 C CA . SER A 1 72 ? 3.193 -1.001 0.654 1.00 85.06 72 SER A CA 1
ATOM 522 C C . SER A 1 72 ? 3.535 -2.033 1.742 1.00 85.06 72 SER A C 1
ATOM 524 O O . SER A 1 72 ? 4.061 -3.090 1.409 1.00 85.06 72 SER A O 1
ATOM 526 N N . CYS A 1 73 ? 3.276 -1.740 3.028 1.00 85.88 73 CYS A N 1
ATOM 527 C CA . CYS A 1 73 ? 3.491 -2.676 4.143 1.00 85.88 73 CYS A CA 1
ATOM 528 C C . CYS A 1 73 ? 2.244 -3.512 4.506 1.00 85.88 73 CYS A C 1
ATOM 530 O O . CYS A 1 73 ? 2.300 -4.288 5.462 1.00 85.88 73 CYS A O 1
ATOM 532 N N . VAL A 1 74 ? 1.106 -3.252 3.854 1.00 81.44 74 VAL A N 1
ATOM 533 C CA . VAL A 1 74 ? -0.198 -3.899 4.094 1.00 81.44 74 VAL A CA 1
ATOM 534 C C . VAL A 1 74 ? -0.297 -5.158 3.247 1.00 81.44 74 VAL A C 1
ATOM 536 O O . VAL A 1 74 ? -0.691 -6.198 3.819 1.00 81.44 74 VAL A O 1
#

Secondary structure (DSSP, 8-state):
-HHHHHHHHHHHHHHHHHHHH--------HHHHHHHHHHHHHTTTT---TTT-TTHHHHHHHHGGGHHHHGGG-

Sequence (74 aa):
MMLCRVVSLVGIVTALILVITTSPSFACNEAICASVVSKCMLTQSCKCDLVTCTCCKECFSCLSYLYDECCSCV

Organism: NCBI:txid1563983

Foldseek 3Di:
DVVVVVVVVVVVVVVVVVVVPDDPLDPAPCVVQVVLVVVCVVVVLLVDDPVPCPNVVSVCVSCPVCCVRHVSVD